Protein AF-A0A7S2J0X9-F1 (afdb_monomer)

Structure (mmCIF, N/CA/C/O backbone):
data_AF-A0A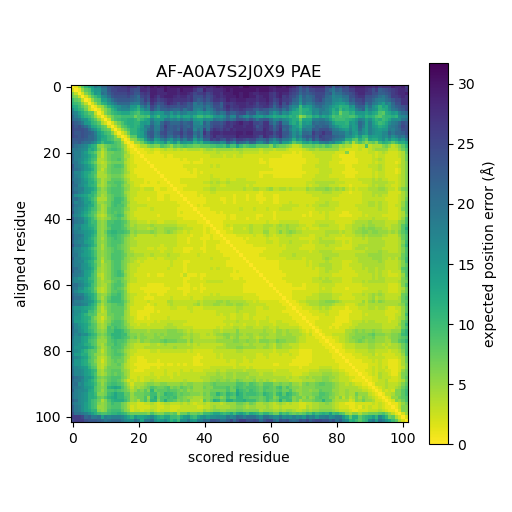7S2J0X9-F1
#
_entry.id   AF-A0A7S2J0X9-F1
#
loop_
_atom_site.group_PDB
_atom_site.id
_atom_site.type_symbol
_atom_site.label_atom_id
_atom_site.label_alt_id
_atom_site.label_comp_id
_atom_site.label_asym_id
_atom_site.label_entity_id
_atom_site.label_seq_id
_atom_site.pdbx_PDB_ins_code
_atom_site.Cartn_x
_atom_site.Cartn_y
_atom_site.Cartn_z
_atom_site.occupancy
_atom_site.B_iso_or_equiv
_atom_site.auth_seq_id
_atom_site.auth_comp_id
_atom_site.auth_asym_id
_atom_site.auth_atom_id
_atom_site.pdbx_PDB_model_num
ATOM 1 N N . ALA A 1 1 ? -16.941 -16.394 -27.433 1.00 37.97 1 ALA A N 1
ATOM 2 C CA . ALA A 1 1 ? -16.351 -16.773 -26.135 1.00 37.97 1 ALA A CA 1
ATOM 3 C C . ALA A 1 1 ? -14.852 -16.499 -26.183 1.00 37.97 1 ALA A C 1
ATOM 5 O O . ALA A 1 1 ? -14.171 -17.101 -27.001 1.00 37.97 1 ALA A O 1
ATOM 6 N N . ARG A 1 2 ? -14.342 -15.545 -25.397 1.00 39.44 2 ARG A N 1
ATOM 7 C CA . ARG A 1 2 ? -12.895 -15.354 -25.224 1.00 39.44 2 ARG A CA 1
ATOM 8 C C . ARG A 1 2 ? -12.534 -15.809 -23.819 1.00 39.44 2 ARG A C 1
ATOM 10 O O . ARG A 1 2 ? -12.653 -15.052 -22.864 1.00 39.44 2 ARG A O 1
ATOM 17 N N . SER A 1 3 ? -12.152 -17.075 -23.723 1.00 49.47 3 SER A N 1
ATOM 18 C CA . SER A 1 3 ? -11.495 -17.643 -22.554 1.00 49.47 3 SER A CA 1
ATOM 19 C C . SER A 1 3 ? -10.081 -17.065 -22.492 1.00 49.47 3 SER A C 1
ATOM 21 O O . SER A 1 3 ? -9.202 -17.492 -23.232 1.00 49.47 3 SER A O 1
ATOM 23 N N . GLY A 1 4 ? -9.885 -16.035 -21.670 1.00 40.88 4 GLY A N 1
ATOM 24 C CA . GLY A 1 4 ? -8.574 -15.510 -21.293 1.00 40.88 4 GLY A CA 1
ATOM 25 C C . GLY A 1 4 ? -8.409 -15.700 -19.792 1.00 40.88 4 GLY A C 1
ATOM 26 O O . GLY A 1 4 ? -9.282 -15.284 -19.032 1.00 40.88 4 GLY A O 1
ATOM 27 N N . ALA A 1 5 ? -7.346 -16.394 -19.388 1.00 38.06 5 ALA A N 1
ATOM 28 C CA . ALA A 1 5 ? -7.094 -16.840 -18.022 1.00 38.06 5 ALA A CA 1
ATOM 29 C C . ALA A 1 5 ? -7.370 -15.738 -16.986 1.00 38.06 5 ALA A C 1
ATOM 31 O O . ALA A 1 5 ? -6.752 -14.674 -16.983 1.00 38.06 5 ALA A O 1
ATOM 32 N N . SER A 1 6 ? -8.341 -16.003 -16.117 1.00 43.53 6 SER A N 1
ATOM 33 C CA . SER A 1 6 ? -8.689 -15.133 -15.004 1.00 43.53 6 SER A CA 1
ATOM 34 C C . SER A 1 6 ? -7.605 -15.282 -13.939 1.00 43.53 6 SER A C 1
ATOM 36 O O . SER A 1 6 ? -7.640 -16.223 -13.151 1.00 43.53 6 SER A O 1
ATOM 38 N N . GLY A 1 7 ? -6.620 -14.378 -13.927 1.00 44.00 7 GLY A N 1
ATOM 39 C CA . GLY A 1 7 ? -5.789 -14.181 -12.735 1.00 44.00 7 GLY A CA 1
ATOM 40 C C . GLY A 1 7 ? -6.684 -13.890 -11.519 1.00 44.00 7 GLY A C 1
ATOM 41 O O . GLY A 1 7 ? -7.840 -13.497 -11.718 1.00 44.00 7 GLY A O 1
ATOM 42 N N . PRO A 1 8 ? -6.212 -14.104 -10.277 1.00 49.03 8 PRO A N 1
ATOM 43 C CA . PRO A 1 8 ? -6.997 -13.833 -9.077 1.00 49.03 8 PRO A CA 1
ATOM 44 C C . PRO A 1 8 ? -7.384 -12.352 -9.059 1.00 49.03 8 PRO A C 1
ATOM 46 O O . PRO A 1 8 ? -6.592 -11.479 -8.723 1.00 49.03 8 PRO A O 1
ATOM 49 N N . GLN A 1 9 ? -8.603 -12.067 -9.508 1.00 55.59 9 GLN A N 1
ATOM 50 C CA . GLN A 1 9 ? -9.183 -10.741 -9.458 1.00 55.59 9 GLN A CA 1
ATOM 51 C C . GLN A 1 9 ? -9.658 -10.555 -8.030 1.00 55.59 9 GLN A C 1
ATOM 53 O O . GLN A 1 9 ? -10.582 -11.249 -7.594 1.00 55.59 9 GLN A O 1
ATOM 58 N N . CYS A 1 10 ? -9.050 -9.615 -7.318 1.00 65.62 10 CYS A N 1
ATOM 59 C CA . CYS A 1 10 ? -9.673 -9.057 -6.136 1.00 65.62 10 CYS A CA 1
ATOM 60 C C . CYS A 1 10 ? -10.999 -8.439 -6.583 1.00 65.62 10 CYS A C 1
ATOM 62 O O . CYS A 1 10 ? -11.057 -7.351 -7.152 1.00 65.62 10 CYS A O 1
ATOM 64 N N . ARG A 1 11 ? -12.086 -9.199 -6.441 1.00 58.12 11 ARG A N 1
ATOM 65 C CA . ARG A 1 11 ? -13.426 -8.695 -6.707 1.00 58.12 11 ARG A CA 1
ATOM 66 C C . ARG A 1 11 ? -13.760 -7.740 -5.575 1.00 58.12 11 ARG A C 1
ATOM 68 O O . ARG A 1 11 ? -14.090 -8.165 -4.471 1.00 58.12 11 ARG A O 1
ATOM 75 N N . GLY A 1 12 ? -13.635 -6.448 -5.860 1.00 52.94 12 GLY A N 1
ATOM 76 C CA . GLY A 1 12 ? -14.200 -5.405 -5.022 1.00 52.94 12 GLY A CA 1
ATOM 77 C C . GLY A 1 12 ? -15.702 -5.640 -4.862 1.00 52.94 12 GLY A C 1
ATOM 78 O O . GLY A 1 12 ? -16.417 -5.694 -5.855 1.00 52.94 12 GLY A O 1
ATOM 79 N N . GLY A 1 13 ? -16.123 -5.823 -3.609 1.00 53.88 13 GLY A N 1
ATOM 80 C CA . GLY A 1 13 ? -17.480 -5.622 -3.095 1.00 53.88 13 GLY A CA 1
ATOM 81 C C . GLY A 1 13 ? -18.636 -6.294 -3.838 1.00 53.88 13 GLY A C 1
ATOM 82 O O . GLY A 1 13 ? -19.154 -5.747 -4.805 1.00 53.88 13 GLY A O 1
ATOM 83 N N . GLY A 1 14 ? -19.138 -7.405 -3.290 1.00 52.03 14 GLY A N 1
ATOM 84 C CA . GLY A 1 14 ? -20.464 -7.904 -3.656 1.00 52.03 14 GLY A CA 1
ATOM 85 C C . GLY A 1 14 ? -20.738 -9.364 -3.327 1.00 52.03 14 GLY A C 1
ATOM 86 O O . GLY A 1 14 ? -21.201 -10.082 -4.200 1.00 52.03 14 GLY A O 1
ATOM 87 N N . ASP A 1 15 ? -20.456 -9.824 -2.108 1.00 47.78 15 ASP A N 1
ATOM 88 C CA . ASP A 1 15 ? -21.139 -11.014 -1.592 1.00 47.78 15 ASP A CA 1
ATOM 89 C C . ASP A 1 15 ? -21.191 -10.932 -0.063 1.00 47.78 15 ASP A C 1
ATOM 91 O O . ASP A 1 15 ? -20.204 -10.542 0.561 1.00 47.78 15 ASP A O 1
ATOM 95 N N . GLY A 1 16 ? -22.356 -11.196 0.528 1.00 49.75 16 GLY A N 1
ATOM 96 C CA . GLY A 1 16 ? -22.776 -10.817 1.889 1.00 49.75 16 GLY A CA 1
ATOM 97 C C . GLY A 1 16 ? -22.039 -11.479 3.065 1.00 49.75 16 GLY A C 1
ATOM 98 O O . GLY A 1 16 ? -22.676 -11.837 4.048 1.00 49.75 16 GLY A O 1
ATOM 99 N N . GLY A 1 17 ? -20.715 -11.648 2.987 1.00 55.69 17 GLY A N 1
ATOM 100 C CA . GLY A 1 17 ? -19.889 -12.388 3.944 1.00 55.69 17 GLY A CA 1
ATOM 101 C C . GLY A 1 17 ? -18.581 -11.698 4.348 1.00 55.69 17 GLY A C 1
ATOM 102 O O . GLY A 1 17 ? -17.564 -12.371 4.459 1.00 55.69 17 GLY A O 1
ATOM 103 N N . GLY A 1 18 ? -18.562 -10.371 4.524 1.00 65.50 18 GLY A N 1
ATOM 104 C CA . GLY A 1 18 ? -17.490 -9.645 5.242 1.00 65.50 18 GLY A CA 1
ATOM 105 C C . GLY A 1 18 ? -16.068 -9.662 4.647 1.00 65.50 18 GLY A C 1
ATOM 106 O O . GLY A 1 18 ? -15.170 -9.072 5.239 1.00 65.50 18 GLY A O 1
ATOM 107 N N . CYS A 1 19 ? -15.852 -10.300 3.491 1.00 79.94 19 CYS A N 1
ATOM 108 C CA . CYS A 1 19 ? -14.528 -10.500 2.880 1.00 79.94 19 CYS A CA 1
ATOM 109 C C . CYS A 1 19 ? -14.257 -9.672 1.630 1.00 79.94 19 CYS A C 1
ATOM 111 O O . CYS A 1 19 ? -13.416 -10.030 0.806 1.00 79.94 19 CYS A O 1
ATOM 113 N N . GLY A 1 20 ? -14.963 -8.551 1.503 1.00 81.44 20 GLY A N 1
ATOM 114 C CA . GLY A 1 20 ? -14.567 -7.494 0.584 1.00 81.44 20 GLY A CA 1
ATOM 115 C C . GLY A 1 20 ? -13.312 -6.767 1.068 1.00 81.44 20 GLY A C 1
ATOM 116 O O . GLY A 1 20 ? -12.894 -6.910 2.219 1.00 81.44 20 GLY A O 1
ATOM 117 N N . CYS A 1 21 ? -12.733 -5.962 0.179 1.00 87.38 21 CYS A N 1
ATOM 118 C CA . CYS A 1 21 ? -11.628 -5.084 0.534 1.00 87.38 21 CYS A CA 1
ATOM 119 C C . CYS A 1 21 ? -12.048 -4.106 1.636 1.00 87.38 21 CYS A C 1
ATOM 121 O O . CYS A 1 21 ? -13.032 -3.372 1.486 1.00 87.38 21 CYS A O 1
ATOM 123 N N . ILE A 1 22 ? -11.272 -4.069 2.712 1.00 90.75 22 ILE A N 1
ATOM 124 C CA . ILE A 1 22 ? -11.340 -2.998 3.701 1.00 90.75 22 ILE A CA 1
ATOM 125 C C . ILE A 1 22 ? -10.909 -1.705 3.009 1.00 90.75 22 ILE A C 1
ATOM 127 O O . ILE A 1 22 ? -10.087 -1.721 2.088 1.00 90.75 22 ILE A O 1
ATOM 131 N N . SER A 1 23 ? -11.502 -0.585 3.414 1.00 93.44 23 SER A N 1
ATOM 132 C CA . SER A 1 23 ? -11.061 0.708 2.909 1.00 93.44 23 SER A CA 1
ATOM 133 C C . SER A 1 23 ? -9.618 0.980 3.343 1.00 93.44 23 SER A C 1
ATOM 135 O O . SER A 1 23 ? -9.242 0.684 4.478 1.00 93.44 23 SER A O 1
ATOM 137 N N . TRP A 1 24 ? -8.800 1.557 2.465 1.00 94.56 24 TRP A N 1
ATOM 138 C CA . TRP A 1 24 ? -7.405 1.878 2.801 1.00 94.56 24 TRP A CA 1
ATOM 139 C C . TRP A 1 24 ? -7.304 2.816 4.012 1.00 94.56 24 TRP A C 1
ATOM 141 O O . TRP A 1 24 ? -6.439 2.636 4.864 1.00 94.56 24 TRP A O 1
ATOM 151 N N . ARG A 1 25 ? -8.264 3.734 4.180 1.00 95.88 25 ARG A N 1
ATOM 152 C CA . ARG A 1 25 ? -8.367 4.551 5.395 1.00 95.88 25 ARG A CA 1
ATOM 153 C C . ARG A 1 25 ? -8.507 3.685 6.641 1.00 95.88 25 ARG A C 1
ATOM 155 O O . ARG A 1 25 ? -7.778 3.904 7.599 1.00 95.88 25 ARG A O 1
ATOM 162 N N . ASP A 1 26 ? -9.431 2.728 6.655 1.00 94.69 26 ASP A N 1
ATOM 163 C CA . ASP A 1 26 ? -9.677 1.929 7.858 1.00 94.69 26 ASP A CA 1
ATOM 164 C C . ASP A 1 26 ? -8.507 0.972 8.138 1.00 94.69 26 ASP A C 1
ATOM 166 O O . ASP A 1 26 ? -8.162 0.752 9.296 1.00 94.69 26 ASP A O 1
ATOM 170 N N . VAL A 1 27 ? -7.823 0.480 7.100 1.00 94.56 27 VAL A N 1
ATOM 171 C CA . VAL A 1 27 ? -6.567 -0.284 7.232 1.00 94.56 27 VAL A CA 1
ATOM 172 C C . VAL A 1 27 ? -5.530 0.484 8.056 1.00 94.56 27 VAL A C 1
ATOM 174 O O . VAL A 1 27 ? -5.005 -0.052 9.033 1.00 94.56 27 VAL A O 1
ATOM 177 N N . TYR A 1 28 ? -5.245 1.734 7.687 1.00 95.38 28 TYR A N 1
ATOM 178 C CA . TYR A 1 28 ? -4.186 2.511 8.337 1.00 95.38 28 TYR A CA 1
ATOM 179 C C . TYR A 1 28 ? -4.655 3.201 9.624 1.00 95.38 28 TYR A C 1
ATOM 181 O O . TYR A 1 28 ? -3.888 3.303 10.575 1.00 95.38 28 TYR A O 1
ATOM 189 N N . GLN A 1 29 ? -5.916 3.639 9.698 1.00 94.25 29 GLN A N 1
ATOM 190 C CA . GLN A 1 29 ? -6.432 4.401 10.844 1.00 94.25 29 GLN A CA 1
ATOM 191 C C . GLN A 1 29 ? -7.079 3.535 11.928 1.00 94.25 29 GLN A C 1
ATOM 193 O O . GLN A 1 29 ? -6.975 3.874 13.102 1.00 94.25 29 GLN A O 1
ATOM 198 N N . GLN A 1 30 ? -7.764 2.448 11.561 1.00 93.19 30 GLN A N 1
ATOM 199 C CA . GLN A 1 30 ? -8.498 1.608 12.519 1.00 93.19 30 GLN A CA 1
ATOM 200 C C . GLN A 1 30 ? -7.752 0.312 12.843 1.00 93.19 30 GLN A C 1
ATOM 202 O O . GLN A 1 30 ? -7.744 -0.118 13.993 1.00 93.19 30 GLN A O 1
ATOM 207 N N . HIS A 1 31 ? -7.102 -0.299 11.849 1.00 92.06 31 HIS A N 1
ATOM 208 C CA . HIS A 1 31 ? -6.351 -1.544 12.036 1.00 92.06 31 HIS A CA 1
ATOM 209 C C . HIS A 1 31 ? -4.862 -1.327 12.333 1.00 92.06 31 HIS A C 1
ATOM 211 O O . HIS A 1 31 ? -4.162 -2.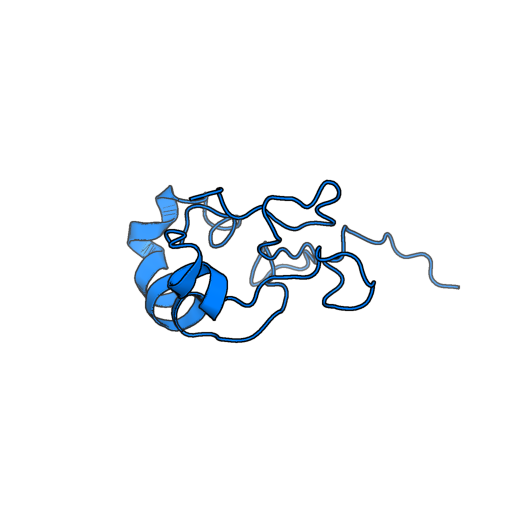293 12.625 1.00 92.06 31 HIS A O 1
ATOM 217 N N . GLY A 1 32 ? -4.372 -0.082 12.279 1.00 90.56 32 GLY A N 1
ATOM 218 C CA . GLY A 1 32 ? -3.002 0.271 12.666 1.00 90.56 32 GLY A CA 1
ATOM 219 C C . GLY A 1 32 ? -1.924 -0.445 11.853 1.00 90.56 32 GLY A C 1
ATOM 220 O O . GLY A 1 32 ? -0.819 -0.667 12.348 1.00 90.56 32 GLY A O 1
ATOM 221 N N . VAL A 1 33 ? -2.245 -0.858 10.625 1.00 93.69 33 VAL A N 1
ATOM 222 C CA . VAL A 1 33 ? -1.278 -1.515 9.748 1.00 93.69 33 VAL A CA 1
ATOM 223 C C . VAL A 1 33 ? -0.182 -0.521 9.394 1.00 93.69 33 VAL A C 1
ATOM 225 O O . VAL A 1 33 ? -0.455 0.604 8.999 1.00 93.69 33 VAL A O 1
ATOM 228 N N . GLU A 1 34 ? 1.076 -0.932 9.502 1.00 94.38 34 GLU A N 1
ATOM 229 C CA . GLU A 1 34 ? 2.182 -0.121 9.008 1.00 94.38 34 GLU A CA 1
ATOM 230 C C . GLU A 1 34 ? 2.302 -0.274 7.483 1.00 94.38 34 GLU A C 1
ATOM 232 O O . GLU A 1 34 ? 2.479 -1.386 6.971 1.00 94.38 34 GLU A O 1
ATOM 237 N N . CYS A 1 35 ? 2.265 0.842 6.747 1.00 95.00 35 CYS A N 1
ATOM 238 C CA . CYS A 1 35 ? 2.437 0.814 5.298 1.00 95.00 35 CYS A CA 1
ATOM 239 C C . CYS A 1 35 ? 3.774 0.169 4.891 1.00 95.00 35 CYS A C 1
ATOM 241 O O . CYS A 1 35 ? 4.840 0.442 5.462 1.00 95.00 35 CYS A O 1
ATOM 243 N N . GLY A 1 36 ? 3.690 -0.720 3.897 1.00 93.62 36 GLY A N 1
ATOM 244 C CA . GLY A 1 36 ? 4.790 -1.529 3.377 1.00 93.62 36 GLY A CA 1
ATOM 245 C C . GLY A 1 36 ? 4.894 -2.922 3.999 1.00 93.62 36 GLY A C 1
ATOM 246 O O . GLY A 1 36 ? 5.636 -3.751 3.472 1.00 93.62 36 GLY A O 1
ATOM 247 N N . ARG A 1 37 ? 4.197 -3.197 5.113 1.00 92.31 37 ARG A N 1
ATOM 248 C CA . ARG A 1 37 ? 4.158 -4.537 5.730 1.00 92.31 37 ARG A CA 1
ATOM 249 C C . ARG A 1 37 ? 3.312 -5.530 4.934 1.00 92.31 37 ARG A C 1
ATOM 251 O O . ARG A 1 37 ? 3.468 -6.733 5.139 1.00 92.31 37 ARG A O 1
ATOM 258 N N . GLY A 1 38 ? 2.423 -5.040 4.075 1.00 92.06 38 GLY A N 1
ATOM 259 C CA . GLY A 1 38 ? 1.670 -5.850 3.131 1.00 92.06 38 GLY A CA 1
ATOM 260 C C . GLY A 1 38 ? 2.370 -5.925 1.781 1.00 92.06 38 GLY A C 1
ATOM 261 O O . GLY A 1 38 ? 3.580 -6.130 1.685 1.00 92.06 38 GLY A O 1
ATOM 262 N N . MET A 1 39 ? 1.578 -5.798 0.717 1.00 92.88 39 MET A N 1
ATOM 263 C CA . MET A 1 39 ? 2.044 -5.943 -0.661 1.00 92.88 39 MET A CA 1
ATOM 264 C C . MET A 1 39 ? 2.159 -4.594 -1.388 1.00 92.88 39 MET A C 1
ATOM 266 O O . MET A 1 39 ? 2.258 -4.568 -2.614 1.00 92.88 39 MET A O 1
ATOM 270 N N . GLU A 1 40 ? 2.189 -3.474 -0.654 1.00 93.50 40 GLU A N 1
ATOM 271 C CA . GLU A 1 40 ? 2.307 -2.117 -1.210 1.00 93.50 40 GLU A CA 1
ATOM 272 C C . GLU A 1 40 ? 3.552 -1.986 -2.103 1.00 93.50 40 GLU A C 1
ATOM 274 O O . GLU A 1 40 ? 3.519 -1.296 -3.119 1.00 93.50 40 GLU A O 1
ATOM 279 N N . PHE A 1 41 ? 4.622 -2.708 -1.748 1.00 93.56 41 PHE A N 1
ATOM 280 C CA . PHE A 1 41 ? 5.919 -2.712 -2.428 1.00 93.56 41 PHE A CA 1
ATOM 281 C C . PHE A 1 41 ? 6.258 -4.043 -3.106 1.00 93.56 41 PHE A C 1
ATOM 283 O O . PHE A 1 41 ? 7.434 -4.336 -3.333 1.00 93.56 41 PHE A O 1
ATOM 290 N N . ALA A 1 42 ? 5.266 -4.878 -3.426 1.00 90.12 42 ALA A N 1
ATOM 291 C CA . ALA A 1 42 ? 5.508 -6.209 -3.990 1.00 90.12 42 ALA A CA 1
ATOM 292 C C . ALA A 1 42 ? 6.370 -6.182 -5.268 1.00 90.12 42 ALA A C 1
ATOM 294 O O . ALA A 1 42 ? 7.231 -7.044 -5.446 1.00 90.12 42 ALA A O 1
ATOM 295 N N . SER A 1 43 ? 6.209 -5.167 -6.122 1.00 90.12 43 SER A N 1
ATOM 296 C CA . SER A 1 43 ? 7.041 -4.964 -7.317 1.00 90.12 43 SER A CA 1
ATOM 297 C C . SER A 1 43 ? 8.446 -4.420 -7.057 1.00 90.12 43 SER A C 1
ATOM 299 O O . SER A 1 43 ? 9.268 -4.418 -7.968 1.00 90.12 43 SER A O 1
ATOM 301 N N . ASN A 1 44 ? 8.735 -3.953 -5.842 1.00 90.56 44 ASN A N 1
ATOM 302 C CA . ASN A 1 44 ? 9.942 -3.192 -5.508 1.00 90.56 44 ASN A CA 1
ATOM 303 C C . ASN A 1 44 ? 10.828 -3.896 -4.468 1.00 90.56 44 ASN A C 1
ATOM 305 O O . ASN A 1 44 ? 11.738 -3.282 -3.922 1.00 90.56 44 ASN A O 1
ATOM 309 N N . GLY A 1 45 ? 10.586 -5.182 -4.200 1.00 90.00 45 GLY A N 1
ATOM 310 C CA . GLY A 1 45 ? 11.336 -5.961 -3.206 1.00 90.00 45 GLY A CA 1
ATOM 311 C C . GLY A 1 45 ? 10.702 -5.982 -1.811 1.00 90.00 45 GLY A C 1
ATOM 312 O O . GLY A 1 45 ? 11.326 -6.445 -0.862 1.00 90.00 45 GLY A O 1
ATOM 313 N N . GLY A 1 46 ? 9.456 -5.523 -1.673 1.00 91.38 46 GLY A N 1
ATOM 314 C CA . GLY A 1 46 ? 8.721 -5.538 -0.410 1.00 91.38 46 GLY A CA 1
ATOM 315 C C . GLY A 1 46 ? 9.188 -4.449 0.554 1.00 91.38 46 GLY A C 1
ATOM 316 O O . GLY A 1 46 ? 9.597 -3.364 0.143 1.00 91.38 46 GLY A O 1
ATOM 317 N N . TYR A 1 47 ? 9.121 -4.734 1.855 1.00 93.81 47 TYR A N 1
ATOM 318 C CA . TYR A 1 47 ? 9.372 -3.749 2.912 1.00 93.81 47 TYR A CA 1
ATOM 319 C C . TYR A 1 47 ? 10.744 -3.053 2.813 1.00 93.81 47 TYR A C 1
ATOM 321 O O . TYR A 1 47 ? 10.872 -1.893 3.200 1.00 93.81 47 TYR A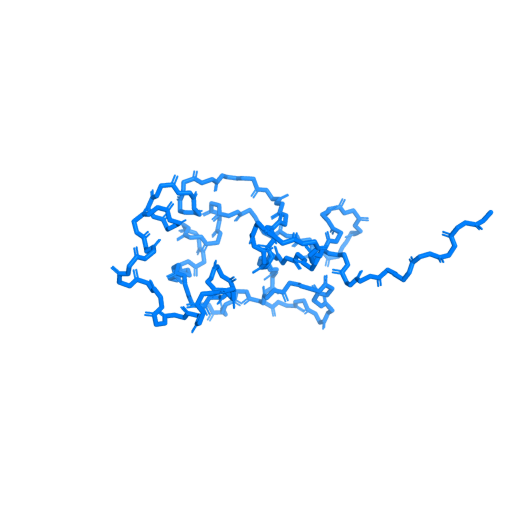 O 1
ATOM 329 N N . SER A 1 48 ? 11.764 -3.703 2.239 1.00 95.75 48 SER A N 1
ATOM 330 C CA . SER A 1 48 ? 13.085 -3.093 2.033 1.00 95.75 48 SER A CA 1
ATOM 331 C C . SER A 1 48 ? 13.076 -1.894 1.080 1.00 95.75 48 SER A C 1
ATOM 333 O O . SER A 1 48 ? 14.019 -1.112 1.108 1.00 95.75 48 SER A O 1
ATOM 335 N N . ALA A 1 49 ? 12.034 -1.725 0.258 1.00 95.44 49 ALA A N 1
ATOM 336 C CA . ALA A 1 49 ? 11.874 -0.571 -0.627 1.00 95.44 49 ALA A CA 1
ATOM 337 C C . ALA A 1 49 ? 11.380 0.687 0.107 1.00 95.44 49 ALA A C 1
ATOM 339 O O . ALA A 1 49 ? 11.462 1.791 -0.432 1.00 95.44 49 ALA A O 1
ATOM 340 N N . LYS A 1 50 ? 10.868 0.543 1.340 1.00 95.31 50 LYS A N 1
ATOM 341 C CA . LYS A 1 50 ? 10.258 1.633 2.114 1.00 95.31 50 LYS A CA 1
ATOM 342 C C . LYS A 1 50 ? 11.158 2.870 2.272 1.00 95.31 50 LYS A C 1
ATOM 344 O O . LYS A 1 50 ? 10.625 3.964 2.126 1.00 95.31 50 LYS A O 1
ATOM 349 N N . PRO A 1 51 ? 12.486 2.767 2.486 1.00 97.31 51 PRO A N 1
ATOM 350 C CA . PRO A 1 51 ? 13.344 3.951 2.574 1.00 97.31 51 PRO A CA 1
ATOM 351 C C . PRO A 1 51 ? 13.378 4.807 1.301 1.00 97.31 51 PRO A C 1
ATOM 353 O O . PRO A 1 51 ? 13.624 6.001 1.389 1.00 97.31 51 PRO A O 1
ATOM 356 N N . GLN A 1 52 ? 13.153 4.211 0.125 1.00 95.75 52 GLN A N 1
ATOM 357 C CA . GLN A 1 52 ? 13.203 4.914 -1.165 1.00 95.75 52 GLN A CA 1
ATOM 358 C C . GLN A 1 52 ? 11.810 5.277 -1.689 1.00 95.75 52 GLN A C 1
ATOM 360 O O . GLN A 1 52 ? 11.649 6.277 -2.376 1.00 95.75 52 G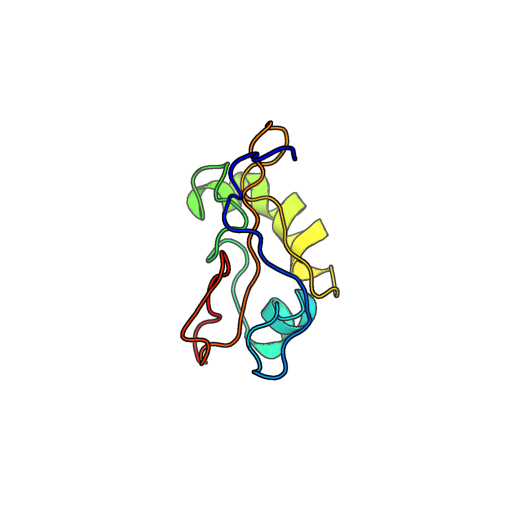LN A O 1
ATOM 365 N N . MET A 1 53 ? 10.812 4.446 -1.386 1.00 94.19 53 MET A N 1
ATOM 366 C CA . MET A 1 53 ? 9.475 4.502 -1.985 1.00 94.19 53 MET A CA 1
ATOM 367 C C . MET A 1 53 ? 8.390 4.932 -0.988 1.00 94.19 53 MET A C 1
ATOM 369 O O . MET A 1 53 ? 7.256 5.187 -1.384 1.00 94.19 53 MET A O 1
ATOM 373 N N . GLY A 1 54 ? 8.714 4.991 0.307 1.00 96.06 54 GLY A N 1
ATOM 374 C CA . GLY A 1 54 ? 7.756 5.231 1.383 1.00 96.06 54 GLY A CA 1
ATOM 375 C C . GLY A 1 54 ? 7.060 6.582 1.293 1.00 96.06 54 GLY A C 1
ATOM 376 O O . GLY A 1 54 ? 5.862 6.649 1.538 1.00 96.06 54 GLY A O 1
ATOM 377 N N . GLU A 1 55 ? 7.768 7.636 0.895 1.00 96.56 55 GLU A N 1
ATOM 378 C CA . GLU A 1 55 ? 7.175 8.972 0.793 1.00 96.56 55 GLU A CA 1
ATOM 379 C C . GLU A 1 55 ? 6.033 9.009 -0.234 1.00 96.56 55 GLU A C 1
ATOM 381 O O . GLU A 1 55 ? 4.895 9.329 0.109 1.00 96.56 55 GLU A O 1
ATOM 386 N N . GLU A 1 56 ? 6.296 8.580 -1.469 1.00 94.25 56 GLU A N 1
ATOM 387 C CA . GLU A 1 56 ? 5.286 8.613 -2.530 1.00 94.25 56 GLU A CA 1
ATOM 388 C C . GLU A 1 56 ? 4.150 7.613 -2.299 1.00 94.25 56 GLU A C 1
ATOM 390 O O . GLU A 1 56 ? 2.971 7.932 -2.459 1.00 94.25 56 GLU A O 1
ATOM 395 N N . TRP A 1 57 ? 4.476 6.388 -1.894 1.00 94.38 57 TRP A N 1
ATOM 396 C CA . TRP A 1 57 ? 3.464 5.340 -1.816 1.00 94.38 57 TRP A CA 1
ATOM 397 C C . TRP A 1 57 ? 2.744 5.307 -0.478 1.00 94.38 57 TRP A C 1
ATOM 399 O O . TRP A 1 57 ? 1.533 5.126 -0.475 1.00 94.38 57 TRP A O 1
ATOM 409 N N . CYS A 1 58 ? 3.428 5.496 0.649 1.00 96.56 58 CYS A N 1
ATOM 410 C CA . CYS A 1 58 ? 2.768 5.509 1.953 1.00 96.56 58 CYS A CA 1
ATOM 411 C C . CYS A 1 58 ? 2.192 6.893 2.246 1.00 96.56 58 CYS A C 1
ATOM 413 O O . CYS A 1 58 ? 0.971 7.049 2.274 1.00 96.56 58 CYS A O 1
ATOM 415 N N . THR A 1 59 ? 3.055 7.905 2.370 1.00 96.94 59 THR A N 1
ATOM 416 C CA . THR A 1 59 ? 2.668 9.239 2.851 1.00 96.94 59 THR A CA 1
ATOM 417 C C . THR A 1 59 ? 1.761 9.982 1.869 1.00 96.94 59 THR A C 1
ATOM 419 O O . THR A 1 59 ? 0.862 10.719 2.284 1.00 96.94 59 THR A O 1
ATOM 422 N N . HIS A 1 60 ? 1.981 9.837 0.559 1.00 96.06 60 HIS A N 1
ATOM 423 C CA . HIS A 1 60 ? 1.204 10.560 -0.454 1.00 96.06 60 HIS A CA 1
ATOM 424 C C . HIS A 1 60 ? 0.016 9.776 -1.020 1.00 96.06 60 HIS A C 1
ATOM 426 O O . HIS A 1 60 ? -0.930 10.412 -1.489 1.00 96.06 60 HIS A O 1
ATOM 432 N N . PHE A 1 61 ? 0.005 8.443 -0.918 1.00 95.19 61 PHE A N 1
ATOM 433 C CA . PHE A 1 61 ? -1.038 7.613 -1.526 1.00 95.19 61 PHE A CA 1
ATOM 434 C C . PHE A 1 61 ? -1.790 6.720 -0.529 1.00 95.19 61 PHE A C 1
AT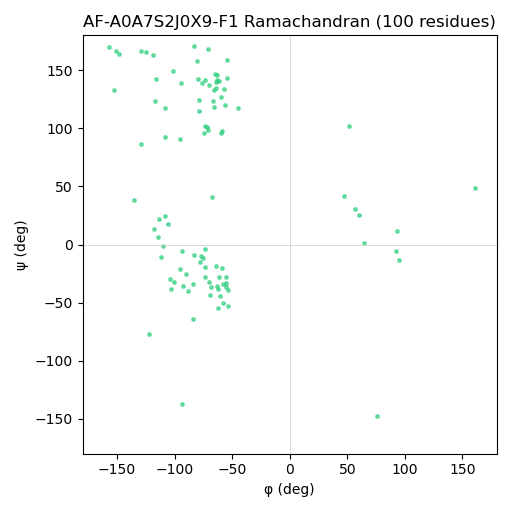OM 436 O O . PHE A 1 61 ? -2.929 7.036 -0.174 1.00 95.19 61 PHE A O 1
ATOM 443 N N . TYR A 1 62 ? -1.191 5.613 -0.084 1.00 96.06 62 TYR A N 1
ATOM 444 C CA . TYR A 1 62 ? -1.873 4.550 0.659 1.00 96.06 62 TYR A CA 1
ATOM 445 C C . TYR A 1 62 ? -2.476 5.050 1.976 1.00 96.06 62 TYR A C 1
ATOM 447 O O . TYR A 1 62 ? -3.640 4.773 2.251 1.00 96.06 62 TYR A O 1
ATOM 455 N N . GLU A 1 63 ? -1.745 5.856 2.748 1.00 96.44 63 GLU A N 1
ATOM 456 C CA . GLU A 1 63 ? -2.216 6.362 4.047 1.00 96.44 63 GLU A CA 1
ATOM 457 C C . GLU A 1 63 ? -3.229 7.515 3.918 1.00 96.44 63 GLU A C 1
ATOM 459 O O . GLU A 1 63 ? -3.861 7.908 4.901 1.00 96.44 63 GLU A O 1
ATOM 464 N N . LYS A 1 64 ? -3.422 8.055 2.706 1.00 96.31 64 LYS A N 1
ATOM 465 C CA . LYS A 1 64 ? -4.360 9.156 2.425 1.00 96.31 64 LYS A CA 1
ATOM 466 C C . LYS A 1 64 ? -5.642 8.709 1.738 1.00 96.31 64 LYS A C 1
ATOM 468 O O . LYS A 1 64 ? -6.678 9.358 1.893 1.00 96.31 64 LYS A O 1
ATOM 473 N N . VAL A 1 65 ? -5.591 7.644 0.944 1.00 95.44 65 VAL A N 1
ATOM 474 C CA . VAL A 1 65 ? -6.742 7.211 0.156 1.00 95.44 65 VAL A CA 1
ATOM 475 C C . VAL A 1 65 ? -7.776 6.495 1.029 1.00 95.44 65 VAL A C 1
ATOM 477 O O . VAL A 1 65 ? -7.446 5.704 1.905 1.00 95.44 65 VAL A O 1
ATOM 480 N N . SER A 1 66 ? -9.061 6.776 0.803 1.00 94.69 66 SER A N 1
ATOM 481 C CA . SER A 1 66 ? -10.158 6.308 1.666 1.00 94.69 66 SER A CA 1
ATOM 482 C C . SER A 1 66 ? -11.065 5.246 1.055 1.00 94.69 66 SER A C 1
ATOM 484 O O . SER A 1 66 ? -12.002 4.796 1.706 1.00 94.69 66 SER A O 1
ATOM 486 N N . GLY A 1 67 ? -10.816 4.848 -0.190 1.00 89.44 67 GLY A N 1
ATOM 487 C CA . GLY A 1 67 ? -11.678 3.912 -0.906 1.00 89.44 67 GLY A CA 1
ATOM 488 C C . GLY A 1 67 ? -11.437 2.446 -0.542 1.00 89.44 67 GLY A C 1
ATOM 489 O O . GLY A 1 67 ? -10.349 2.064 -0.115 1.00 89.44 67 GLY A O 1
ATOM 490 N N . SER A 1 68 ? -12.452 1.618 -0.787 1.00 90.62 68 SER A N 1
ATOM 491 C CA . SER A 1 68 ? -12.365 0.153 -0.789 1.00 90.62 68 SER A CA 1
ATOM 492 C C . SER A 1 68 ? -12.156 -0.339 -2.218 1.00 90.62 68 SER A C 1
ATOM 494 O O . SER A 1 68 ? -13.114 -0.560 -2.957 1.00 90.62 68 SER A O 1
ATOM 496 N N . PHE A 1 69 ? -10.902 -0.477 -2.633 1.00 89.00 69 PHE A N 1
ATOM 497 C CA . PHE A 1 69 ? -10.550 -0.949 -3.972 1.00 89.00 69 PHE A CA 1
ATOM 498 C C . PHE A 1 69 ? -9.206 -1.670 -3.959 1.00 89.00 69 PHE A C 1
ATOM 500 O O . PHE A 1 69 ? -8.437 -1.575 -3.004 1.00 89.00 69 PHE A O 1
ATOM 507 N N . CYS A 1 70 ? -8.930 -2.378 -5.046 1.00 89.88 70 CYS A N 1
ATOM 508 C CA . CYS A 1 70 ? -7.728 -3.181 -5.193 1.00 89.88 70 CYS A CA 1
ATOM 509 C C . CYS A 1 70 ? -6.643 -2.374 -5.899 1.00 89.88 70 CYS A C 1
ATOM 511 O O . CYS A 1 70 ? -6.930 -1.664 -6.864 1.00 89.88 70 CYS A O 1
ATOM 513 N N . THR A 1 71 ? -5.401 -2.493 -5.445 1.00 91.06 71 THR A N 1
ATOM 514 C CA . THR A 1 71 ? -4.246 -1.894 -6.116 1.00 91.06 71 THR A CA 1
ATOM 515 C C . THR A 1 71 ? -3.491 -2.945 -6.912 1.00 91.06 71 THR A C 1
ATOM 517 O O . THR A 1 71 ? -3.491 -4.131 -6.583 1.00 91.06 71 THR A O 1
ATOM 520 N N . GLN A 1 72 ? -2.868 -2.512 -8.006 1.00 90.31 72 GLN A N 1
ATOM 521 C CA . GLN A 1 72 ? -1.996 -3.368 -8.805 1.00 90.31 72 GLN A CA 1
ATOM 522 C C . GLN A 1 72 ? -0.781 -3.783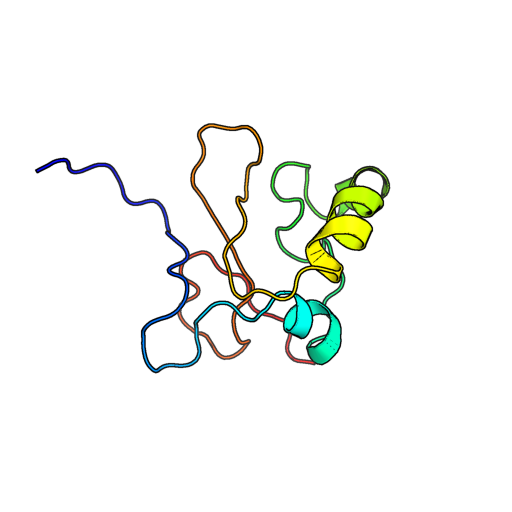 -7.966 1.00 90.31 72 GLN A C 1
ATOM 524 O O . GLN A 1 72 ? -0.163 -2.944 -7.319 1.00 90.31 72 GLN A O 1
ATOM 529 N N . LEU A 1 73 ? -0.413 -5.065 -8.008 1.00 89.88 73 LEU A N 1
ATOM 530 C CA . LEU A 1 73 ? 0.822 -5.552 -7.378 1.00 89.88 73 LEU A CA 1
ATOM 531 C C . LEU A 1 73 ? 2.075 -5.139 -8.157 1.00 89.88 73 LEU A C 1
ATOM 533 O O . LEU A 1 73 ? 3.151 -5.019 -7.579 1.00 89.88 73 LEU A O 1
ATOM 537 N N . TYR A 1 74 ? 1.933 -4.958 -9.473 1.00 89.12 74 TYR A N 1
ATOM 538 C CA . TYR A 1 74 ? 3.032 -4.675 -10.391 1.00 89.12 74 TYR A CA 1
ATOM 539 C C . TYR A 1 74 ? 2.715 -3.458 -11.256 1.00 89.12 74 TYR A C 1
ATOM 541 O O . TYR A 1 74 ? 2.187 -3.571 -12.365 1.00 89.12 74 TYR A O 1
ATOM 549 N N . PHE A 1 75 ? 3.038 -2.278 -10.727 1.00 84.88 75 PHE A N 1
ATOM 550 C CA . PHE A 1 75 ? 2.855 -1.006 -11.422 1.00 84.88 75 PHE A CA 1
ATOM 551 C C . PHE A 1 75 ? 3.712 -0.922 -12.692 1.00 84.88 75 PHE A C 1
ATOM 553 O O . PHE A 1 75 ? 4.820 -1.449 -12.736 1.00 84.88 75 PHE A O 1
ATOM 560 N N . ALA A 1 76 ? 3.189 -0.244 -13.721 1.00 85.38 76 ALA A N 1
ATOM 561 C CA . ALA A 1 76 ? 3.848 -0.054 -15.019 1.00 85.38 76 ALA A CA 1
ATOM 562 C C . ALA A 1 76 ? 4.252 -1.360 -15.743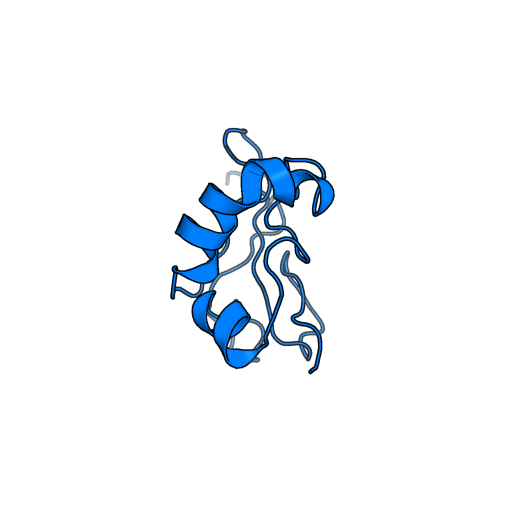 1.00 85.38 76 ALA A C 1
ATOM 564 O O . ALA A 1 76 ? 5.219 -1.387 -16.501 1.00 85.38 76 ALA A O 1
ATOM 565 N N . THR A 1 77 ? 3.499 -2.445 -15.535 1.00 87.81 77 THR A N 1
ATOM 566 C CA . THR A 1 77 ? 3.674 -3.715 -16.256 1.00 87.81 77 THR A CA 1
ATOM 567 C C . THR A 1 77 ? 2.344 -4.213 -16.828 1.00 87.81 77 THR A C 1
ATOM 569 O O . THR A 1 77 ? 1.277 -3.764 -16.415 1.00 87.81 77 THR A O 1
ATOM 572 N N . GLU A 1 78 ? 2.397 -5.194 -17.733 1.00 88.69 78 GLU A N 1
ATOM 573 C CA . GLU A 1 78 ? 1.209 -5.876 -18.283 1.00 88.69 78 GLU A CA 1
ATOM 574 C C . GLU A 1 78 ? 0.541 -6.851 -17.292 1.00 88.69 78 GLU A C 1
ATOM 576 O O . GLU A 1 78 ? -0.493 -7.458 -17.589 1.00 88.69 78 GLU A O 1
ATOM 581 N N . ARG A 1 79 ? 1.136 -7.033 -16.107 1.00 86.38 79 ARG A N 1
ATOM 582 C CA . ARG A 1 79 ? 0.610 -7.906 -15.057 1.00 86.38 79 ARG A CA 1
ATOM 583 C C . ARG A 1 79 ? -0.656 -7.298 -14.453 1.00 86.38 79 ARG A C 1
ATOM 585 O O . ARG A 1 79 ? -0.753 -6.092 -14.225 1.00 86.38 79 ARG A O 1
ATOM 592 N N . ARG A 1 80 ? -1.657 -8.146 -14.221 1.00 86.50 80 ARG A N 1
ATOM 593 C CA . ARG A 1 80 ? -3.021 -7.747 -13.813 1.00 86.50 80 ARG A CA 1
ATOM 594 C C . ARG A 1 80 ? -3.389 -8.218 -12.415 1.00 86.50 80 ARG A C 1
ATOM 596 O O . ARG A 1 80 ? -4.546 -8.118 -12.013 1.00 86.50 80 ARG A O 1
ATOM 603 N N . GLU A 1 81 ? -2.430 -8.794 -11.706 1.00 87.31 81 GLU A N 1
ATOM 604 C CA . GLU A 1 81 ? -2.587 -9.229 -10.336 1.00 87.31 81 GLU A CA 1
ATOM 605 C C . GLU A 1 81 ? -2.775 -8.002 -9.445 1.00 87.31 81 GLU A C 1
ATOM 607 O O . GLU A 1 81 ? -1.956 -7.079 -9.426 1.00 87.31 81 GLU A O 1
ATOM 612 N N . GLN A 1 82 ? -3.883 -8.010 -8.718 1.00 89.88 82 GLN A N 1
ATOM 613 C CA . GLN A 1 82 ? -4.275 -6.952 -7.802 1.00 89.88 82 GLN A CA 1
ATOM 614 C C . GLN A 1 82 ? -4.365 -7.521 -6.396 1.00 89.88 82 GLN A C 1
ATOM 616 O O . GLN A 1 82 ? -4.437 -8.738 -6.218 1.00 89.88 82 GLN A O 1
ATOM 621 N N . TRP A 1 83 ? -4.370 -6.634 -5.410 1.00 91.12 83 TRP A N 1
ATOM 622 C CA . TRP A 1 83 ? -4.533 -6.995 -4.013 1.00 91.12 83 TRP A CA 1
ATOM 623 C C . TRP A 1 83 ? -5.256 -5.892 -3.236 1.00 91.12 83 TRP A C 1
ATOM 625 O O . TRP A 1 83 ? -5.380 -4.755 -3.692 1.00 91.12 83 TRP A O 1
ATOM 635 N N . CYS A 1 84 ? -5.746 -6.237 -2.054 1.00 91.62 84 CYS A N 1
ATOM 636 C CA . CYS A 1 84 ? -6.242 -5.301 -1.052 1.00 91.62 84 CYS A CA 1
ATOM 637 C C . CYS A 1 84 ? -6.178 -5.963 0.326 1.00 91.62 84 CYS A C 1
ATOM 639 O O . CYS A 1 84 ? -5.981 -7.179 0.426 1.00 91.62 84 CYS A O 1
ATOM 641 N N . TYR A 1 85 ? -6.395 -5.197 1.389 1.00 91.88 85 TYR A N 1
ATOM 642 C CA . TYR A 1 85 ? -6.597 -5.789 2.704 1.00 91.88 85 TYR A CA 1
ATOM 643 C C . TYR A 1 85 ? -8.025 -6.312 2.877 1.00 91.88 85 TYR A C 1
ATOM 645 O O . TYR A 1 85 ? -8.982 -5.682 2.435 1.00 91.88 85 TYR A O 1
ATOM 653 N N . VAL A 1 86 ? -8.177 -7.445 3.558 1.00 90.25 86 VAL A N 1
ATOM 654 C CA . VAL A 1 86 ? -9.466 -8.036 3.949 1.00 90.25 86 VAL A CA 1
ATOM 655 C C . VAL A 1 86 ? -9.508 -8.270 5.456 1.00 90.25 86 VAL A C 1
ATOM 657 O O . VAL A 1 86 ? -8.470 -8.256 6.127 1.00 90.25 86 VAL A O 1
ATOM 660 N N . SER A 1 87 ? -10.707 -8.521 5.988 1.00 88.56 87 SER A N 1
ATOM 661 C CA . SER A 1 87 ? -10.881 -8.859 7.403 1.00 88.56 87 SER A CA 1
ATOM 662 C C . SER A 1 87 ? -10.006 -10.046 7.807 1.00 88.56 87 SER A C 1
ATOM 664 O O . SER A 1 87 ? -9.833 -11.020 7.065 1.00 88.56 87 SER A O 1
ATOM 666 N N . SER A 1 88 ? -9.486 -9.992 9.028 1.00 88.12 88 SER A N 1
ATOM 667 C CA . SER A 1 88 ? -8.709 -11.069 9.633 1.00 88.12 88 SER A CA 1
ATOM 668 C C . SER A 1 88 ? -9.483 -12.385 9.733 1.00 88.12 88 SER A C 1
ATOM 670 O O . SER A 1 88 ? -8.867 -13.448 9.798 1.00 88.12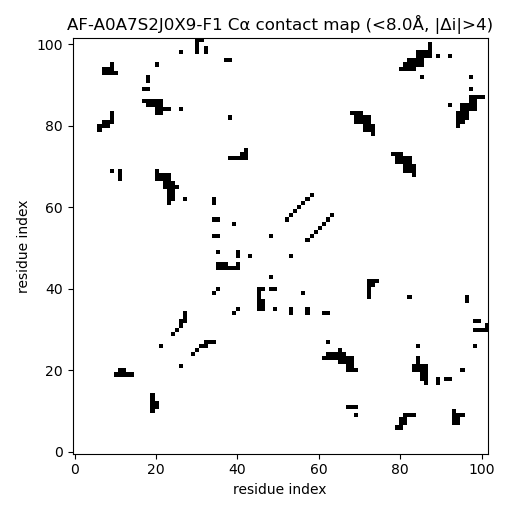 88 SER A O 1
ATOM 672 N N . THR A 1 89 ? -10.817 -12.361 9.675 1.00 86.62 89 THR A N 1
ATOM 673 C CA . THR A 1 89 ? -11.673 -13.556 9.717 1.00 86.62 89 THR A CA 1
ATOM 674 C C . THR A 1 89 ? -11.842 -14.236 8.353 1.00 86.62 89 THR A C 1
ATOM 676 O O . THR A 1 89 ? -12.320 -15.369 8.276 1.00 86.62 89 THR A O 1
ATOM 679 N N . CYS A 1 90 ? -11.382 -13.616 7.263 1.00 84.81 90 CYS A N 1
ATOM 680 C CA . CYS A 1 90 ? -11.649 -14.073 5.902 1.00 84.81 90 CYS A CA 1
ATOM 681 C C . CYS A 1 90 ? -10.880 -15.309 5.469 1.00 84.81 90 CYS A C 1
ATOM 683 O O . CYS A 1 90 ? -9.730 -15.223 5.065 1.00 84.81 90 CYS A O 1
ATOM 685 N N . GLN A 1 91 ? -11.537 -16.468 5.460 1.00 82.19 91 GLN A N 1
ATOM 686 C CA . GLN A 1 91 ? -10.924 -17.738 5.053 1.00 82.19 91 GLN A CA 1
ATOM 687 C C . GLN A 1 91 ? -10.462 -17.763 3.589 1.00 82.19 91 GLN A C 1
ATOM 689 O O . GLN A 1 91 ? -9.426 -18.354 3.287 1.00 82.19 91 GLN A O 1
ATOM 694 N N . ARG A 1 92 ? -11.202 -17.107 2.689 1.00 77.94 92 ARG A N 1
ATOM 695 C CA . ARG A 1 92 ? -10.863 -16.998 1.265 1.00 77.94 92 ARG A CA 1
ATOM 696 C C . ARG A 1 92 ? -10.416 -15.573 0.974 1.00 77.94 92 ARG A C 1
ATOM 698 O O . ARG A 1 92 ? -11.199 -14.645 1.136 1.00 77.94 92 ARG A O 1
ATOM 705 N N . LEU A 1 93 ? -9.166 -15.418 0.547 1.00 73.62 93 LEU A N 1
ATOM 706 C CA . LEU A 1 93 ? -8.562 -14.098 0.358 1.00 73.62 93 LEU A CA 1
ATOM 707 C C . LEU A 1 93 ? -8.759 -13.533 -1.050 1.00 73.62 93 LEU A C 1
ATOM 709 O O . LEU A 1 93 ? -8.739 -12.323 -1.214 1.00 73.62 93 LEU A O 1
ATOM 713 N N . ASN A 1 94 ? -8.957 -14.386 -2.064 1.00 70.19 94 ASN A N 1
ATOM 714 C CA . ASN A 1 94 ? -9.190 -13.973 -3.457 1.00 70.19 94 ASN A CA 1
ATOM 715 C C . ASN A 1 94 ? -8.195 -12.897 -3.962 1.00 70.19 94 ASN A C 1
ATOM 717 O O . ASN A 1 94 ? -8.590 -11.942 -4.623 1.00 70.19 94 ASN A O 1
ATOM 721 N N . GLY A 1 95 ? -6.908 -13.042 -3.619 1.00 70.12 95 GLY A N 1
ATOM 722 C CA . GLY A 1 95 ? -5.843 -12.085 -3.960 1.00 70.12 95 GLY A CA 1
ATOM 723 C C . GLY A 1 95 ? -5.572 -11.000 -2.906 1.00 70.12 95 GLY A C 1
ATOM 724 O O . GLY A 1 95 ? -4.616 -10.250 -3.052 1.00 70.12 95 GLY A O 1
ATOM 725 N N . GLY A 1 96 ? -6.363 -10.926 -1.833 1.00 77.81 96 GLY A N 1
ATOM 726 C CA . GLY A 1 96 ? -6.136 -10.010 -0.715 1.00 77.81 96 GLY A CA 1
ATOM 727 C C . GLY A 1 96 ? -5.136 -10.508 0.336 1.00 77.81 96 GLY A C 1
ATOM 728 O O . GLY A 1 96 ? -4.742 -11.676 0.355 1.00 77.81 96 GLY A O 1
ATOM 729 N N . ALA A 1 97 ? -4.766 -9.617 1.254 1.00 86.88 97 ALA A N 1
ATOM 730 C CA . ALA A 1 97 ? -3.993 -9.905 2.460 1.00 86.88 97 ALA A CA 1
ATOM 731 C C . ALA A 1 97 ? -4.843 -9.604 3.701 1.00 86.88 97 ALA A C 1
ATOM 733 O O . ALA A 1 97 ? -5.613 -8.649 3.718 1.00 86.88 97 ALA A O 1
ATOM 734 N N . ARG A 1 98 ? -4.741 -10.410 4.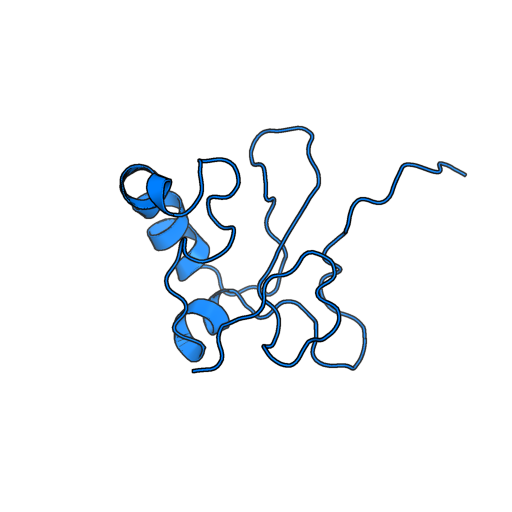757 1.00 88.62 98 ARG A N 1
ATOM 735 C CA . ARG A 1 98 ? -5.468 -10.112 6.000 1.00 88.62 98 ARG A CA 1
ATOM 736 C C . ARG A 1 98 ? -4.802 -8.943 6.716 1.00 88.62 98 ARG A C 1
ATOM 738 O O . ARG A 1 98 ? -3.575 -8.905 6.788 1.00 88.62 98 ARG A O 1
ATOM 745 N N . VAL A 1 99 ? -5.594 -8.054 7.307 1.00 89.19 99 VAL A N 1
ATOM 746 C CA . VAL A 1 99 ? -5.078 -7.223 8.404 1.00 89.19 99 VAL A CA 1
ATOM 747 C C . VAL A 1 99 ? -4.692 -8.137 9.573 1.00 89.19 99 VAL A C 1
ATOM 749 O O . VAL A 1 99 ? -5.365 -9.145 9.825 1.00 89.19 99 VAL A O 1
ATOM 752 N N . ALA A 1 100 ? -3.589 -7.834 10.260 1.00 76.62 100 ALA A N 1
ATOM 753 C CA . ALA A 1 100 ? -3.272 -8.517 11.510 1.00 76.62 100 ALA A CA 1
ATOM 754 C C . ALA A 1 100 ? -4.401 -8.239 12.518 1.00 76.62 100 ALA A C 1
ATOM 756 O O . ALA A 1 100 ? -4.930 -7.130 12.550 1.00 76.62 100 ALA A O 1
ATOM 757 N N . ASN A 1 101 ? -4.793 -9.241 13.311 1.00 56.12 101 ASN A N 1
ATOM 758 C CA . ASN A 1 101 ? -5.634 -8.966 14.476 1.00 56.12 101 ASN A CA 1
ATOM 759 C C . ASN A 1 101 ? -4.800 -8.131 15.450 1.00 56.12 101 ASN A C 1
ATOM 761 O O . ASN A 1 101 ? -3.743 -8.601 15.877 1.00 56.12 101 ASN A O 1
ATOM 765 N N . SER A 1 102 ? -5.251 -6.912 15.734 1.00 43.00 102 SER A N 1
ATOM 766 C CA . SER A 1 102 ? -4.794 -6.125 16.876 1.00 43.00 102 SER A CA 1
ATOM 767 C C . SER A 1 102 ? -5.354 -6.672 18.185 1.00 43.00 102 SER A C 1
ATOM 769 O O . SER A 1 102 ? -6.474 -7.236 18.173 1.00 43.00 102 SER A O 1
#

Mean predicted aligned error: 7.21 Å

Foldseek 3Di:
DDPDDDDLDLPADDDDDQWHFDWLQCLCPVLVDDPQCDLLCLQPVTNVCCVPCVCCRPVVHSNPGGDRDWDDSHPPDPDDQTEHEGDPPDPDNSSYDYRDDD

Radius of gyration: 13.87 Å; Cα contacts (8 Å, |Δi|>4): 175; chains: 1; bounding box: 36×28×43 Å

pLDDT: mean 82.4, std 17.26, range [37.97, 97.31]

Solvent-accessible surface area (backbone atoms only — not comparable to full-atom values): 6049 Å² total; per-residue (Å²): 138,85,93,65,89,80,62,55,59,44,70,60,66,89,66,103,67,77,50,35,43,46,26,36,34,48,42,44,72,72,53,62,51,62,81,35,77,64,58,81,26,53,70,57,72,24,55,81,31,39,89,82,45,31,62,65,48,30,72,65,35,48,68,64,39,64,57,56,56,60,45,68,38,38,77,100,52,94,61,77,49,26,26,32,43,23,44,66,83,43,88,68,50,56,48,36,44,62,47,72,83,124

Organism: NCBI:txid327968

Sequence (102 aa):
ARSGASGPQCRGGGDGGGCGCISWRDVYQQHGVECGRGMEFASNGGYSAKPQMGEEWCTHFYEKVSGSFCTQLYFATERREQWCYVSSTCQRLNGGARVANS

Secondary structure (DSSP, 8-state):
------------S-SSSS-SPPPHHHHHHTS-PPTTSSSTTGGGTGGGGHHHHHIIIIIIIITT-----PEESSTTSS---EE-EE-TT-S--TT-EEPPP-